Protein AF-A0A6G0X8M9-F1 (afdb_monomer)

pLDDT: mean 85.03, std 14.37, range [35.38, 97.5]

Radius of gyration: 26.01 Å; Cα contacts (8 Å, |Δi|>4): 182; chains: 1; bounding box: 68×36×66 Å

Solvent-accessible surface area (backbone atoms only — not comparable to full-atom values): 7456 Å² total; per-residue (Å²): 134,78,91,67,60,42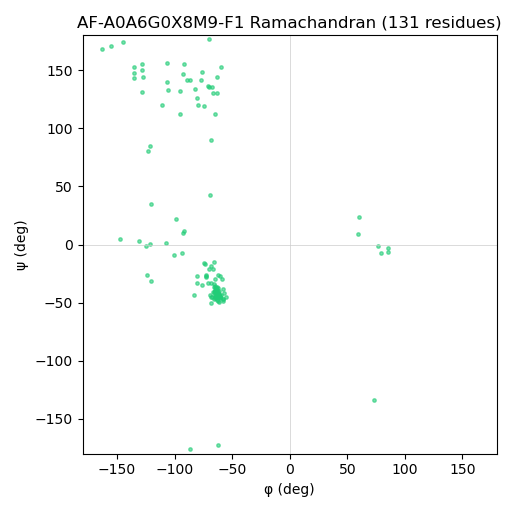,74,45,67,19,75,73,78,61,52,15,33,38,31,31,70,48,98,85,68,42,35,24,30,42,19,67,74,47,77,47,69,51,73,34,94,34,69,66,50,35,69,76,65,69,70,86,62,94,71,62,27,49,26,42,35,42,72,58,26,25,72,77,70,75,41,37,41,61,89,43,76,39,33,53,44,30,45,42,37,70,78,48,48,66,56,56,56,52,51,54,54,52,53,54,52,50,57,56,50,52,53,55,52,54,54,51,51,53,51,51,50,51,51,51,51,54,51,50,55,56,58,58,58,64,74,74,116

Mean predicted aligned error: 11.06 Å

Sequence (133 aa):
MSNGWKCIAQPSNGAVTAVQLNMDDEIQCLGFDANSCVFFHSMEDCHNNLSPSLDVKPLPCGAKHKNVYGITGYEDASHWCATGRKHLGNLSFVAKVQAKKYELGIGAVVVSMLAFVALLVVRKTRNSGYQRL

Structure (mmCIF, N/CA/C/O backbone):
data_AF-A0A6G0X8M9-F1
#
_entry.id   AF-A0A6G0X8M9-F1
#
loop_
_atom_site.group_PDB
_atom_site.id
_atom_site.type_symbol
_atom_site.label_atom_id
_atom_site.label_alt_id
_atom_site.label_comp_id
_atom_site.label_asym_id
_atom_site.label_entity_id
_atom_site.label_seq_id
_atom_site.pdbx_PDB_ins_code
_atom_site.Cartn_x
_atom_site.Cartn_y
_atom_site.Cartn_z
_atom_site.occupancy
_atom_site.B_iso_or_equiv
_atom_site.auth_seq_id
_atom_site.auth_comp_id
_atom_site.auth_asym_id
_atom_site.auth_atom_id
_atom_site.pdbx_PDB_model_num
ATOM 1 N N . MET A 1 1 ? -8.289 16.343 -4.481 1.00 35.38 1 MET A N 1
ATOM 2 C CA . MET A 1 1 ? -8.649 15.864 -3.127 1.00 35.38 1 MET A CA 1
ATOM 3 C C . MET A 1 1 ? -8.310 14.385 -3.079 1.00 35.38 1 MET A C 1
ATOM 5 O O . MET A 1 1 ? -8.886 13.629 -3.844 1.00 35.38 1 MET A O 1
ATOM 9 N N . SER A 1 2 ? -7.286 13.991 -2.321 1.00 44.69 2 SER A N 1
ATOM 10 C CA . SER A 1 2 ? -6.797 12.609 -2.286 1.00 44.69 2 SER A CA 1
ATOM 11 C C . SER A 1 2 ? -7.761 11.726 -1.486 1.00 44.69 2 SER A C 1
ATOM 13 O O . SER A 1 2 ? -7.984 11.949 -0.298 1.00 44.69 2 SER A O 1
ATOM 15 N N . ASN A 1 3 ? -8.328 10.715 -2.148 1.00 62.06 3 ASN A N 1
ATOM 16 C CA . ASN A 1 3 ? -9.294 9.739 -1.624 1.00 62.06 3 ASN A CA 1
ATOM 17 C C . ASN A 1 3 ? -8.680 8.754 -0.594 1.00 62.06 3 ASN A C 1
ATOM 19 O O . ASN A 1 3 ? -8.912 7.555 -0.672 1.00 62.06 3 ASN A O 1
ATOM 23 N N . GLY A 1 4 ? -7.839 9.221 0.335 1.00 82.06 4 GLY A N 1
ATOM 24 C CA . GLY A 1 4 ? -7.180 8.386 1.354 1.00 82.06 4 GLY A CA 1
ATOM 25 C C . GLY A 1 4 ? -5.870 7.708 0.924 1.00 82.06 4 GLY A C 1
ATOM 26 O O . GLY A 1 4 ? -5.172 7.153 1.772 1.00 82.06 4 GLY A O 1
ATOM 27 N N . TRP A 1 5 ? -5.492 7.805 -0.352 1.00 92.25 5 TRP A N 1
ATOM 28 C CA . TRP A 1 5 ? -4.218 7.308 -0.878 1.00 92.25 5 TRP A CA 1
ATOM 29 C C . TRP A 1 5 ? -3.022 8.145 -0.406 1.00 92.25 5 TRP A C 1
ATOM 31 O O . TRP A 1 5 ? -3.056 9.378 -0.440 1.00 92.25 5 TRP A O 1
ATOM 41 N N . LYS A 1 6 ? -1.936 7.471 -0.018 1.00 93.88 6 LYS A N 1
ATOM 42 C CA . LYS A 1 6 ? -0.649 8.075 0.343 1.00 93.88 6 LYS A CA 1
ATOM 43 C C . LYS A 1 6 ? 0.492 7.424 -0.424 1.00 93.88 6 LYS A C 1
ATOM 45 O O . LYS A 1 6 ? 0.611 6.205 -0.433 1.00 93.88 6 LYS A O 1
ATOM 50 N N . CYS A 1 7 ? 1.349 8.242 -1.020 1.00 95.94 7 CYS A N 1
ATOM 51 C CA . CYS A 1 7 ? 2.588 7.783 -1.638 1.00 95.94 7 CYS A CA 1
ATOM 52 C C . CYS A 1 7 ? 3.579 7.323 -0.563 1.00 95.94 7 CYS A C 1
ATOM 54 O O . CYS A 1 7 ? 3.753 8.004 0.450 1.00 95.94 7 CYS A O 1
ATOM 56 N N . ILE A 1 8 ? 4.224 6.180 -0.787 1.00 96.00 8 ILE A N 1
ATOM 57 C CA . ILE A 1 8 ? 5.325 5.669 0.033 1.00 96.00 8 ILE A CA 1
ATOM 58 C C . ILE A 1 8 ? 6.445 5.164 -0.874 1.00 96.00 8 ILE A C 1
ATOM 60 O O . ILE A 1 8 ? 6.174 4.619 -1.942 1.00 96.00 8 ILE A O 1
ATOM 64 N N . ALA A 1 9 ? 7.690 5.292 -0.422 1.00 96.19 9 ALA A N 1
ATOM 65 C CA . ALA A 1 9 ? 8.834 4.627 -1.034 1.00 96.19 9 ALA A CA 1
ATOM 66 C C . ALA A 1 9 ? 9.119 3.318 -0.288 1.00 96.19 9 ALA A C 1
ATOM 68 O O . ALA A 1 9 ? 9.173 3.309 0.945 1.00 96.19 9 ALA A O 1
ATOM 69 N N . GLN A 1 10 ? 9.299 2.212 -1.010 1.00 92.88 10 GLN A N 1
ATOM 70 C CA . GLN A 1 10 ? 9.662 0.943 -0.388 1.00 92.88 10 GLN A CA 1
ATOM 71 C C . GLN A 1 10 ? 11.173 0.887 -0.101 1.00 92.88 10 GLN A C 1
ATOM 73 O O . GLN A 1 10 ? 11.971 1.093 -1.017 1.00 92.88 10 GLN A O 1
ATOM 78 N N . PRO A 1 11 ? 11.597 0.601 1.145 1.00 93.44 11 PRO A N 1
ATOM 79 C CA . PRO A 1 11 ? 13.016 0.567 1.498 1.00 93.44 11 PRO A CA 1
ATOM 80 C C . PRO A 1 11 ? 13.845 -0.467 0.729 1.00 93.44 11 PRO A C 1
ATOM 82 O O . PRO A 1 11 ? 15.044 -0.270 0.570 1.00 93.44 11 PRO A O 1
ATOM 85 N N . SER A 1 12 ? 13.229 -1.556 0.262 1.00 91.06 12 SER A N 1
ATOM 86 C CA . SER A 1 12 ? 13.933 -2.660 -0.401 1.00 91.06 12 SER A CA 1
ATOM 87 C C . SER A 1 12 ? 14.602 -2.270 -1.723 1.00 91.06 12 SER A C 1
ATOM 89 O O . SER A 1 12 ? 15.685 -2.763 -2.027 1.00 91.06 12 SER A O 1
ATOM 91 N N . ASN A 1 13 ? 13.971 -1.407 -2.523 1.00 91.50 13 ASN A N 1
ATOM 92 C CA . ASN A 1 13 ? 14.467 -1.044 -3.858 1.00 91.50 13 ASN A CA 1
ATOM 93 C C . ASN A 1 13 ? 14.157 0.405 -4.281 1.00 91.50 13 ASN A C 1
ATOM 95 O O . ASN A 1 13 ? 14.421 0.779 -5.421 1.00 91.50 13 ASN A O 1
ATOM 99 N N . GLY A 1 14 ? 13.573 1.216 -3.396 1.00 92.44 14 GLY A N 1
ATOM 100 C CA . GLY A 1 14 ? 13.257 2.620 -3.657 1.00 92.44 14 GLY A CA 1
ATOM 101 C C . GLY A 1 14 ? 12.026 2.873 -4.530 1.00 92.44 14 GLY A C 1
ATOM 102 O O . GLY A 1 14 ? 11.682 4.037 -4.727 1.00 92.44 14 GLY A O 1
ATOM 103 N N . ALA A 1 15 ? 11.332 1.843 -5.030 1.00 94.62 15 ALA A N 1
ATOM 104 C CA . ALA A 1 15 ? 10.132 2.063 -5.834 1.00 94.62 15 ALA A CA 1
ATOM 105 C C . ALA A 1 15 ? 9.037 2.756 -5.013 1.00 94.62 15 ALA A C 1
ATOM 107 O O . ALA A 1 15 ? 8.861 2.492 -3.819 1.00 94.62 15 ALA A O 1
ATOM 108 N N . VAL A 1 16 ? 8.279 3.628 -5.670 1.00 97.50 16 VAL A N 1
ATOM 109 C CA . VAL A 1 16 ? 7.224 4.408 -5.028 1.00 97.50 16 VAL A CA 1
ATOM 110 C C . VAL A 1 16 ? 5.869 3.853 -5.432 1.00 97.50 16 VAL A C 1
ATOM 112 O O . VAL A 1 16 ? 5.630 3.622 -6.606 1.00 97.50 16 VAL A O 1
ATOM 115 N N . THR A 1 17 ? 4.965 3.652 -4.480 1.00 96.44 17 THR A N 1
ATOM 116 C CA . THR A 1 17 ? 3.574 3.257 -4.754 1.00 96.44 17 THR A CA 1
ATOM 117 C C . THR A 1 17 ? 2.626 4.077 -3.892 1.00 96.44 17 THR A C 1
ATOM 119 O O . THR A 1 17 ? 2.974 4.505 -2.790 1.00 96.44 17 THR A O 1
ATOM 122 N N . ALA A 1 18 ? 1.401 4.274 -4.372 1.00 96.12 18 ALA A N 1
ATOM 123 C CA . ALA A 1 18 ? 0.322 4.786 -3.542 1.00 96.12 18 ALA A CA 1
ATOM 124 C C . ALA A 1 18 ? -0.305 3.637 -2.742 1.00 96.12 18 ALA A C 1
ATOM 126 O O . ALA A 1 18 ? -0.579 2.568 -3.290 1.00 96.12 18 ALA A O 1
ATOM 127 N N . VAL A 1 19 ? -0.528 3.856 -1.449 1.00 95.81 19 VAL A N 1
ATOM 128 C CA . VAL A 1 19 ? -1.165 2.903 -0.533 1.00 95.81 19 VAL A CA 1
ATOM 129 C C . VAL A 1 19 ? -2.309 3.543 0.240 1.00 95.81 19 VAL A C 1
ATOM 131 O O . VAL A 1 19 ? -2.316 4.751 0.474 1.00 95.81 19 VAL A O 1
ATOM 134 N N . GLN A 1 20 ? -3.256 2.729 0.684 1.00 94.06 20 GLN A N 1
ATOM 135 C CA . GLN A 1 20 ? -4.294 3.127 1.634 1.00 94.06 20 GLN A CA 1
ATOM 136 C C . GLN A 1 20 ? -4.646 1.967 2.573 1.00 94.06 20 GLN A C 1
ATOM 138 O O . GLN A 1 20 ? -4.169 0.847 2.388 1.00 94.06 20 GLN A O 1
ATOM 143 N N . LEU A 1 21 ? -5.502 2.235 3.559 1.00 92.19 21 LEU A N 1
ATOM 144 C CA . LEU A 1 21 ? -6.197 1.188 4.310 1.00 92.19 21 LEU A CA 1
ATOM 145 C C . LEU A 1 21 ? -7.481 0.795 3.569 1.00 92.19 21 LEU A C 1
ATOM 147 O O . LEU A 1 21 ? -8.162 1.649 2.990 1.00 92.19 21 LEU A O 1
ATOM 151 N N . ASN A 1 22 ? -7.800 -0.495 3.569 1.00 90.06 22 ASN A N 1
ATOM 152 C CA . ASN A 1 22 ? -9.115 -0.990 3.174 1.00 90.06 22 ASN A CA 1
ATOM 153 C C . ASN A 1 22 ? -10.085 -0.989 4.377 1.00 90.06 22 ASN A C 1
ATOM 155 O O . ASN A 1 22 ? -9.739 -0.530 5.465 1.00 90.06 22 ASN A O 1
ATOM 159 N N . MET A 1 23 ? -11.308 -1.495 4.187 1.00 87.75 23 MET A N 1
ATOM 160 C CA . MET A 1 23 ? -12.327 -1.551 5.251 1.00 87.75 23 MET A CA 1
ATOM 161 C C . MET A 1 23 ? -11.975 -2.511 6.399 1.00 87.75 23 MET A C 1
ATOM 163 O O . MET A 1 23 ? -12.495 -2.353 7.499 1.00 87.75 23 MET A O 1
ATOM 167 N N . ASP A 1 24 ? -11.079 -3.465 6.152 1.00 87.06 24 ASP A N 1
ATOM 168 C CA . ASP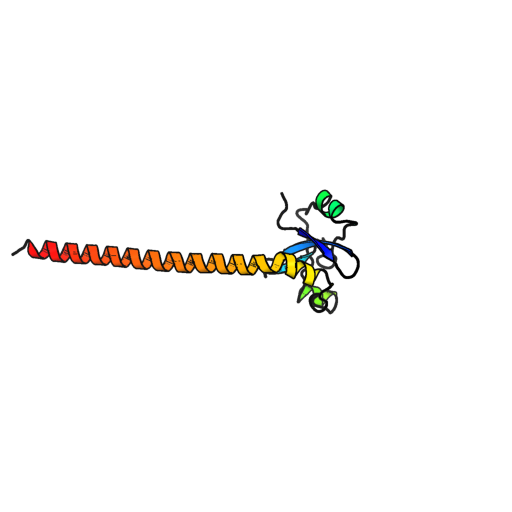 A 1 24 ? -10.573 -4.425 7.137 1.00 87.06 24 ASP A CA 1
ATOM 169 C C . ASP A 1 24 ? -9.281 -3.932 7.816 1.00 87.06 24 ASP A C 1
ATOM 171 O O . ASP A 1 24 ? -8.617 -4.692 8.518 1.00 87.06 24 ASP A O 1
ATOM 175 N N . ASP A 1 25 ? -8.906 -2.665 7.598 1.00 87.62 25 ASP A N 1
ATOM 176 C CA . ASP A 1 25 ? -7.654 -2.047 8.050 1.00 87.62 25 ASP A CA 1
ATOM 177 C C . ASP A 1 25 ? -6.378 -2.709 7.522 1.00 87.62 25 ASP A C 1
ATOM 179 O O . ASP A 1 25 ? -5.292 -2.558 8.091 1.00 87.62 25 ASP A O 1
ATOM 183 N N . GLU A 1 26 ? -6.491 -3.403 6.397 1.00 91.75 26 GLU A N 1
ATOM 184 C CA . GLU A 1 26 ? -5.347 -3.964 5.709 1.00 91.75 26 GLU A CA 1
ATOM 185 C C . GLU A 1 26 ? -4.781 -2.962 4.703 1.00 91.75 26 GLU A C 1
ATOM 187 O O . GLU A 1 26 ? -5.507 -2.219 4.034 1.00 91.75 26 GLU A O 1
ATOM 192 N N . ILE A 1 27 ? -3.452 -2.931 4.606 1.00 95.69 27 ILE A N 1
ATOM 193 C CA . ILE A 1 27 ? -2.765 -2.093 3.623 1.00 95.69 27 ILE A CA 1
ATOM 194 C C . ILE A 1 27 ? -3.064 -2.633 2.234 1.00 95.69 27 ILE A C 1
ATOM 196 O O . ILE A 1 27 ? -2.983 -3.834 2.003 1.00 95.69 27 ILE A O 1
ATOM 200 N N . GLN A 1 28 ? -3.366 -1.740 1.302 1.00 96.12 28 GLN A N 1
ATOM 201 C CA . GLN A 1 28 ? -3.508 -2.076 -0.107 1.00 96.12 28 GLN A CA 1
ATOM 202 C C . GLN A 1 28 ? -2.788 -1.054 -0.976 1.00 96.12 28 GLN A C 1
ATOM 204 O O . GLN A 1 28 ? -2.777 0.135 -0.648 1.00 96.12 28 GLN A O 1
ATOM 209 N N . CYS A 1 29 ? -2.183 -1.516 -2.067 1.00 96.44 29 CYS A N 1
ATOM 210 C CA . CYS A 1 29 ? -1.568 -0.643 -3.062 1.00 96.44 29 CYS A CA 1
ATOM 211 C C . CYS A 1 29 ? -2.562 -0.290 -4.172 1.00 96.44 29 CYS A C 1
ATOM 213 O O . CYS A 1 29 ? -3.524 -1.019 -4.428 1.00 96.44 29 CYS A O 1
ATOM 215 N N . LEU A 1 30 ? -2.323 0.842 -4.831 1.00 95.38 30 LEU A N 1
ATOM 216 C CA . LEU A 1 30 ? -3.079 1.254 -6.006 1.00 95.38 30 LEU A CA 1
ATOM 217 C C . LEU A 1 30 ? -2.857 0.232 -7.122 1.00 95.38 30 LEU A C 1
ATOM 219 O O . LEU A 1 30 ? -1.716 -0.096 -7.425 1.00 95.38 30 LEU A O 1
ATOM 223 N N . GLY A 1 31 ? -3.933 -0.248 -7.737 1.00 94.56 31 GLY A N 1
ATOM 224 C CA . GLY A 1 31 ? -3.895 -1.261 -8.790 1.00 94.56 31 GLY A CA 1
ATOM 225 C C . GLY A 1 31 ? -5.208 -1.298 -9.564 1.00 94.56 31 GLY A C 1
ATOM 226 O O . GLY A 1 31 ? -6.197 -0.697 -9.140 1.00 94.56 31 GLY A O 1
ATOM 227 N N . PHE A 1 32 ? -5.227 -1.996 -10.697 1.00 93.69 32 PHE A N 1
ATOM 228 C CA . PHE A 1 32 ? -6.402 -2.081 -11.582 1.00 93.69 32 PHE A CA 1
ATOM 229 C C . PHE A 1 32 ? -6.853 -3.523 -11.868 1.00 93.69 32 PHE A C 1
ATOM 231 O O . PHE A 1 32 ? -7.864 -3.740 -12.535 1.00 93.69 32 PHE A O 1
ATOM 238 N N . ASP A 1 33 ? -6.150 -4.517 -11.323 1.00 93.94 33 ASP A N 1
ATOM 239 C CA . ASP A 1 33 ? -6.373 -5.946 -11.569 1.00 93.94 33 ASP A CA 1
ATOM 240 C C . ASP A 1 33 ? -6.459 -6.793 -10.281 1.00 93.94 33 ASP A C 1
ATOM 242 O O . ASP A 1 33 ? -6.599 -8.010 -10.368 1.00 93.94 33 ASP A O 1
ATOM 246 N N . ALA A 1 34 ? -6.394 -6.165 -9.099 1.00 94.56 34 ALA A N 1
ATOM 247 C CA . ALA A 1 34 ? -6.304 -6.810 -7.783 1.00 94.56 34 ALA A CA 1
ATOM 248 C C . ALA A 1 34 ? -5.086 -7.731 -7.570 1.00 94.56 34 ALA A C 1
ATOM 250 O O . ALA A 1 34 ? -5.021 -8.412 -6.546 1.00 94.56 34 ALA A O 1
ATOM 251 N N . ASN A 1 35 ? -4.123 -7.730 -8.495 1.00 96.25 35 ASN A N 1
ATOM 252 C CA . ASN A 1 35 ? -2.938 -8.582 -8.465 1.00 96.25 35 ASN A CA 1
ATOM 253 C C . ASN A 1 35 ? -1.640 -7.778 -8.524 1.00 96.25 35 ASN A C 1
ATOM 255 O O . ASN A 1 35 ? -0.647 -8.258 -8.007 1.00 96.25 35 ASN A O 1
ATOM 259 N N . SER A 1 36 ? -1.645 -6.576 -9.098 1.00 94.56 36 SER A N 1
ATOM 260 C CA . SER A 1 36 ? -0.456 -5.772 -9.374 1.00 94.56 36 SER A CA 1
ATOM 261 C C . SER A 1 36 ? -0.590 -4.361 -8.798 1.00 94.56 36 SER A C 1
ATOM 263 O O . SER A 1 36 ? -1.664 -3.756 -8.829 1.00 94.56 36 SER A O 1
ATOM 265 N N . CYS A 1 37 ? 0.528 -3.812 -8.317 1.00 95.25 37 CYS A N 1
ATOM 266 C CA . CYS A 1 37 ? 0.611 -2.422 -7.870 1.00 95.25 37 CYS A CA 1
ATOM 267 C C . CYS A 1 37 ? 1.075 -1.493 -8.998 1.00 95.25 37 CYS A C 1
ATOM 269 O O . CYS A 1 37 ? 1.931 -1.851 -9.808 1.00 95.25 37 CYS A O 1
ATOM 271 N N . VAL A 1 38 ? 0.568 -0.264 -8.995 1.00 95.12 38 VAL A N 1
ATOM 272 C CA . VAL A 1 38 ? 1.103 0.849 -9.780 1.00 95.12 38 VAL A CA 1
ATOM 273 C C . VAL A 1 38 ? 2.322 1.412 -9.058 1.00 95.12 38 VAL A C 1
ATOM 275 O O . VAL A 1 38 ? 2.211 1.896 -7.930 1.00 95.12 38 VAL A O 1
ATOM 278 N N . PHE A 1 39 ? 3.471 1.381 -9.729 1.00 95.62 39 PHE A N 1
ATOM 279 C CA . PHE A 1 39 ? 4.698 2.000 -9.242 1.00 95.62 39 PHE A CA 1
ATOM 280 C C . PHE A 1 39 ? 5.015 3.277 -10.022 1.00 95.62 39 PHE A C 1
ATOM 282 O O . PHE A 1 39 ? 4.857 3.331 -11.239 1.00 95.62 39 PHE A O 1
ATOM 289 N N . PHE A 1 40 ? 5.482 4.283 -9.297 1.00 95.75 40 PHE A N 1
ATOM 290 C CA . PHE A 1 40 ? 5.897 5.591 -9.787 1.00 95.75 40 PHE A CA 1
ATOM 291 C C . PHE A 1 40 ? 7.421 5.701 -9.749 1.00 95.75 40 PHE A C 1
ATOM 293 O O . PHE A 1 40 ? 8.091 5.029 -8.955 1.00 95.75 40 PHE A O 1
ATOM 300 N N . HIS A 1 41 ? 7.974 6.585 -10.578 1.00 93.62 41 HIS A N 1
ATOM 301 C CA . HIS A 1 41 ? 9.418 6.806 -10.656 1.00 93.62 41 HIS A CA 1
ATOM 302 C C . HIS A 1 41 ? 9.971 7.564 -9.445 1.00 93.62 41 HIS A C 1
ATOM 304 O O . HIS A 1 41 ? 11.140 7.407 -9.096 1.00 93.62 41 HIS A O 1
ATOM 310 N N . SER A 1 42 ? 9.148 8.396 -8.804 1.00 96.25 42 SER A N 1
ATOM 311 C CA . SER A 1 42 ? 9.534 9.187 -7.636 1.00 96.25 42 SER A CA 1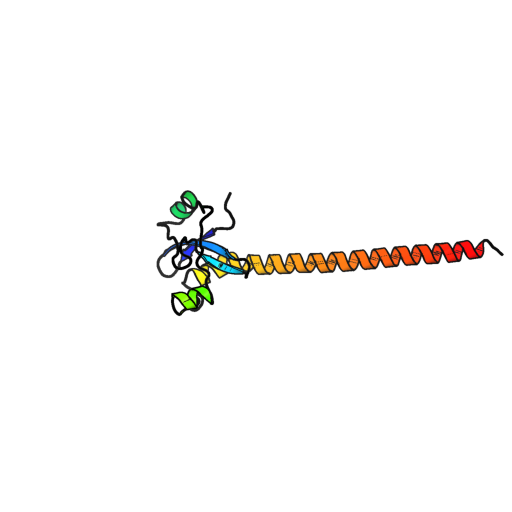
ATOM 312 C C . SER A 1 42 ? 8.325 9.542 -6.766 1.00 96.25 42 SER A C 1
ATOM 314 O O . SER A 1 42 ? 7.170 9.330 -7.138 1.00 96.25 42 SER A O 1
ATOM 316 N N . MET A 1 43 ? 8.588 10.105 -5.583 1.00 95.94 43 MET A N 1
ATOM 317 C CA . MET A 1 43 ? 7.534 10.638 -4.712 1.00 95.94 43 MET A CA 1
ATOM 318 C C . MET A 1 43 ? 6.788 11.798 -5.374 1.00 95.94 43 MET A C 1
ATOM 320 O O . MET A 1 43 ? 5.569 11.880 -5.263 1.00 95.94 43 MET A O 1
ATOM 324 N N . GLU A 1 44 ? 7.507 12.667 -6.084 1.00 96.31 44 GLU A N 1
ATOM 325 C CA . GLU A 1 44 ? 6.918 13.779 -6.833 1.00 96.31 44 GLU A CA 1
ATOM 326 C C . GLU A 1 44 ? 6.029 13.276 -7.976 1.00 96.31 44 GLU A C 1
ATOM 328 O O . GLU A 1 44 ? 4.896 13.731 -8.111 1.00 96.31 44 GLU A O 1
ATOM 333 N N . ASP A 1 45 ? 6.498 12.281 -8.732 1.00 95.69 45 ASP A N 1
ATOM 334 C CA . ASP A 1 45 ? 5.720 11.620 -9.784 1.00 95.69 45 ASP A CA 1
ATOM 335 C C . ASP A 1 45 ? 4.432 11.011 -9.217 1.00 95.69 45 ASP A C 1
ATOM 337 O O . ASP A 1 45 ? 3.341 11.275 -9.719 1.00 95.69 45 ASP A O 1
ATOM 341 N N . CYS A 1 46 ? 4.531 10.300 -8.090 1.00 95.75 46 CYS A N 1
ATOM 342 C CA . CYS A 1 46 ? 3.356 9.795 -7.391 1.00 95.75 46 CYS A CA 1
ATOM 343 C C . CYS A 1 46 ? 2.396 10.924 -7.005 1.00 95.75 46 CYS A C 1
ATOM 345 O O . CYS A 1 46 ? 1.211 10.836 -7.294 1.00 95.7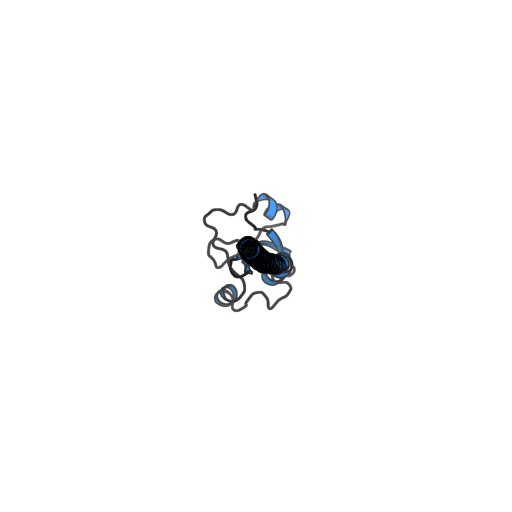5 46 CYS A O 1
ATOM 347 N N . HIS A 1 47 ? 2.864 12.016 -6.401 1.00 93.38 47 HIS A N 1
ATOM 348 C CA . HIS A 1 47 ? 1.973 13.108 -5.999 1.00 93.38 47 HIS A CA 1
ATOM 349 C C . HIS A 1 47 ? 1.305 13.827 -7.178 1.00 93.38 47 HIS A C 1
ATOM 351 O O . HIS A 1 47 ? 0.141 14.211 -7.058 1.00 93.38 47 HIS A O 1
ATOM 357 N N . ASN A 1 48 ? 2.008 13.973 -8.300 1.00 93.56 48 ASN A N 1
ATOM 358 C CA . ASN A 1 48 ? 1.504 14.671 -9.480 1.00 93.56 48 ASN A CA 1
ATOM 359 C C . ASN A 1 48 ? 0.569 13.799 -10.330 1.00 93.56 48 ASN A C 1
ATOM 361 O O . ASN A 1 48 ? -0.382 14.316 -10.913 1.00 93.56 48 ASN A O 1
ATOM 365 N N . ASN A 1 49 ? 0.811 12.485 -10.377 1.00 90.62 49 ASN A N 1
ATOM 366 C CA . ASN A 1 49 ? 0.080 11.546 -11.233 1.00 90.62 49 ASN A CA 1
ATOM 367 C C . ASN A 1 49 ? -0.883 10.624 -10.472 1.00 90.62 49 ASN A C 1
ATOM 369 O O . ASN A 1 49 ? -1.568 9.802 -11.086 1.00 90.62 49 ASN A O 1
ATOM 373 N N . LEU A 1 50 ? -0.991 10.758 -9.147 1.00 90.06 50 LEU A N 1
ATOM 374 C CA . LEU A 1 50 ? -1.985 10.043 -8.349 1.00 90.06 50 LEU A CA 1
ATOM 375 C C . LEU A 1 50 ? -3.394 10.551 -8.669 1.00 90.06 50 LEU A C 1
ATOM 377 O O . LEU A 1 50 ? -3.935 11.447 -8.021 1.00 90.06 50 LEU A O 1
ATOM 381 N N . SER A 1 51 ? -4.006 9.908 -9.657 1.00 82.31 51 SER A N 1
ATOM 382 C CA . SER A 1 51 ? -5.394 10.104 -10.059 1.00 82.31 51 SER A CA 1
ATOM 383 C C . SER A 1 51 ? -6.132 8.765 -9.991 1.00 82.31 51 SER A C 1
ATOM 385 O O . SER A 1 51 ? -6.258 8.068 -11.000 1.00 82.31 51 SER A O 1
ATOM 387 N N . PRO A 1 52 ? -6.564 8.331 -8.793 1.00 71.00 52 PRO A N 1
ATOM 388 C CA . PRO A 1 52 ? -7.340 7.105 -8.671 1.00 71.00 52 PRO A CA 1
ATOM 389 C C . PRO A 1 52 ? -8.688 7.301 -9.382 1.00 71.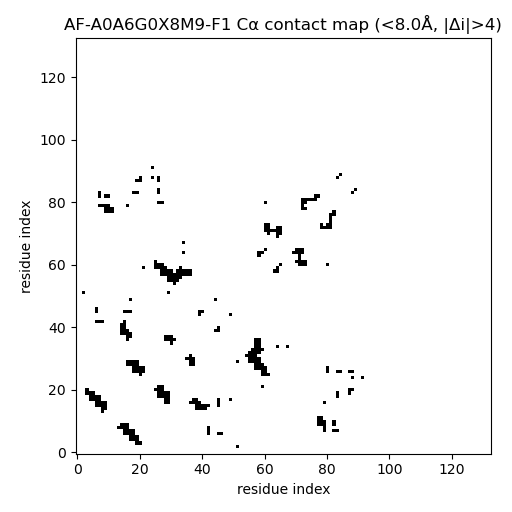00 52 PRO A C 1
ATOM 391 O O . PRO A 1 52 ? -9.508 8.115 -8.953 1.00 71.00 52 PRO A O 1
ATOM 394 N N . SER A 1 53 ? -8.890 6.579 -10.488 1.00 70.38 53 SER A N 1
ATOM 395 C CA . SER A 1 53 ? -10.153 6.537 -11.233 1.00 70.38 53 SER A CA 1
ATOM 396 C C . SER A 1 53 ? -11.243 5.786 -10.448 1.00 70.38 53 SER A C 1
ATOM 398 O O . SER A 1 53 ? -10.996 5.252 -9.366 1.00 70.38 53 SER A O 1
ATOM 400 N N . LEU A 1 54 ? -12.467 5.723 -10.982 1.00 68.19 54 LEU A N 1
ATOM 401 C CA . LEU A 1 54 ? -13.542 4.910 -10.390 1.00 68.19 54 LEU A CA 1
ATOM 402 C C . LEU A 1 54 ? -13.284 3.392 -10.505 1.00 68.19 54 LEU A C 1
ATOM 404 O O . LEU A 1 54 ? -13.852 2.629 -9.730 1.00 68.19 54 LEU A O 1
ATOM 408 N N . ASP A 1 55 ? -12.393 2.959 -11.403 1.00 85.44 55 ASP A N 1
ATOM 409 C CA . ASP A 1 55 ? -12.169 1.541 -11.739 1.00 85.44 55 ASP A CA 1
ATOM 410 C C . ASP A 1 55 ? -10.954 0.916 -11.032 1.00 85.44 55 ASP A C 1
ATOM 412 O O . ASP A 1 55 ? -10.387 -0.082 -11.485 1.00 85.44 55 ASP A O 1
ATOM 416 N N . VAL A 1 56 ? -10.516 1.499 -9.916 1.00 91.06 56 VAL A N 1
ATOM 417 C CA . VAL A 1 56 ? -9.384 0.974 -9.145 1.00 91.06 56 VAL A CA 1
ATOM 418 C C . VAL A 1 56 ? -9.761 -0.377 -8.526 1.00 91.06 56 VAL A C 1
ATOM 420 O O . VAL A 1 56 ? -10.777 -0.511 -7.844 1.00 91.06 56 VAL A O 1
ATOM 423 N N . LYS A 1 57 ? -8.893 -1.376 -8.710 1.00 94.69 57 LYS A N 1
ATOM 424 C CA . LYS A 1 57 ? -8.951 -2.691 -8.056 1.00 94.69 57 LYS A CA 1
ATOM 425 C C . LYS A 1 57 ? -7.644 -2.901 -7.289 1.00 94.69 57 LYS A C 1
ATOM 427 O O . LYS A 1 57 ? -6.701 -3.473 -7.843 1.00 94.69 57 LYS A O 1
ATOM 432 N N . PRO A 1 58 ? -7.560 -2.392 -6.047 1.00 95.50 58 PRO A N 1
ATOM 433 C CA . PRO A 1 58 ? -6.351 -2.471 -5.239 1.00 95.50 58 PRO A CA 1
ATOM 434 C C . PRO A 1 58 ? -5.931 -3.915 -4.986 1.00 95.50 58 PRO A C 1
ATOM 436 O O . PRO A 1 58 ? -6.786 -4.799 -4.899 1.00 95.50 58 PRO A O 1
ATOM 439 N N . LEU A 1 59 ? -4.636 -4.132 -4.772 1.00 96.88 59 LEU A N 1
ATOM 440 C CA . LEU A 1 59 ? -4.122 -5.376 -4.204 1.00 96.88 59 LEU A CA 1
ATOM 441 C C . LEU A 1 59 ? -3.947 -5.195 -2.686 1.00 96.88 59 LEU A C 1
ATOM 443 O O . LEU A 1 59 ? -3.070 -4.431 -2.266 1.00 96.88 59 LEU A O 1
ATOM 447 N N . PRO A 1 60 ? -4.737 -5.892 -1.849 1.00 96.94 60 PRO A N 1
ATOM 448 C CA . PRO A 1 60 ? -4.532 -5.906 -0.409 1.00 96.94 60 PRO A CA 1
ATOM 449 C C . PRO A 1 60 ? -3.368 -6.820 -0.025 1.00 96.94 60 PRO A C 1
ATOM 451 O O . PRO A 1 60 ? -3.225 -7.916 -0.569 1.00 96.94 60 PRO A O 1
ATOM 454 N N . CYS A 1 61 ? -2.593 -6.393 0.969 1.00 97.44 61 CYS A N 1
ATOM 455 C CA . CYS A 1 61 ? -1.629 -7.205 1.705 1.00 97.44 61 CYS A CA 1
ATOM 456 C C . CYS A 1 61 ? -2.323 -8.366 2.454 1.00 97.44 61 CYS A C 1
ATOM 458 O O . CYS A 1 61 ? -3.514 -8.645 2.275 1.00 97.44 61 CYS A O 1
ATOM 460 N N . GLY A 1 62 ? -1.581 -9.095 3.287 1.00 96.12 62 GLY A N 1
ATOM 461 C CA . GLY A 1 62 ? -2.179 -10.119 4.139 1.00 96.12 62 GLY A CA 1
ATOM 462 C C . GLY A 1 62 ? -2.588 -11.359 3.360 1.00 96.12 62 GLY A C 1
ATOM 463 O O . GLY A 1 62 ? -1.834 -11.886 2.542 1.00 96.12 62 GLY A O 1
ATOM 464 N N . ALA A 1 63 ? -3.802 -11.846 3.617 1.00 96.25 63 ALA A N 1
ATOM 465 C CA . ALA A 1 63 ? -4.305 -13.080 3.018 1.00 96.25 63 ALA A CA 1
ATOM 466 C C . ALA A 1 63 ? -4.420 -13.005 1.485 1.00 96.25 63 ALA A C 1
ATOM 468 O O . ALA A 1 63 ? -4.121 -13.986 0.805 1.00 96.25 63 ALA A O 1
ATOM 469 N N . LYS A 1 64 ? -4.822 -11.851 0.930 1.00 94.94 64 LYS A N 1
ATOM 470 C CA . LYS A 1 64 ? -4.960 -11.672 -0.525 1.00 94.94 64 LYS A CA 1
ATOM 471 C C . LYS A 1 64 ? -3.599 -11.689 -1.213 1.00 94.94 64 LYS A C 1
ATOM 473 O O . LYS A 1 64 ? -3.397 -12.501 -2.109 1.00 94.94 64 LYS A O 1
ATOM 478 N N . HIS A 1 65 ? -2.645 -10.904 -0.723 1.00 97.00 65 HIS A N 1
ATOM 479 C CA . HIS A 1 65 ? -1.267 -10.936 -1.211 1.00 97.00 65 HIS A CA 1
ATOM 480 C C . HIS A 1 65 ? -0.626 -12.321 -1.074 1.00 97.00 65 HIS A C 1
ATOM 482 O O . HIS A 1 65 ? 0.043 -12.777 -1.996 1.00 97.00 65 HIS A O 1
ATOM 488 N N . LYS A 1 66 ? -0.902 -13.049 0.018 1.00 97.31 66 LYS A N 1
ATOM 489 C CA . LYS A 1 66 ? -0.417 -14.426 0.199 1.00 97.31 66 LYS A CA 1
ATOM 490 C C . LYS A 1 66 ? -0.981 -15.383 -0.842 1.00 97.31 66 LYS A C 1
ATOM 492 O O . LYS A 1 66 ? -0.266 -16.268 -1.29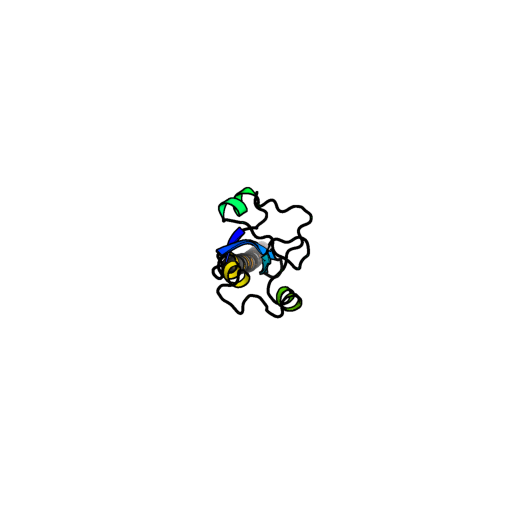5 1.00 97.31 66 LYS A O 1
ATOM 497 N N . ASN A 1 67 ? -2.236 -15.202 -1.237 1.00 96.69 67 ASN A N 1
ATOM 498 C CA . ASN A 1 67 ? -2.844 -16.012 -2.284 1.00 96.69 67 ASN A CA 1
ATOM 499 C C . ASN A 1 67 ? -2.228 -15.747 -3.669 1.00 96.69 67 ASN A C 1
ATOM 501 O O . ASN A 1 67 ? -2.133 -16.670 -4.468 1.00 96.69 67 ASN A O 1
ATOM 505 N N . VAL A 1 68 ? -1.806 -14.509 -3.947 1.00 95.56 68 VAL A N 1
ATOM 506 C CA . VAL A 1 68 ? -1.210 -14.124 -5.241 1.00 95.56 68 VAL A CA 1
ATOM 507 C C . VAL A 1 68 ? 0.288 -14.451 -5.301 1.00 95.56 68 VAL A C 1
ATOM 509 O O . VAL A 1 68 ? 0.760 -14.986 -6.299 1.00 95.56 68 VAL A O 1
ATOM 512 N N . TYR A 1 69 ? 1.033 -14.165 -4.229 1.00 96.06 69 TYR A N 1
ATOM 513 C CA . TYR A 1 69 ? 2.503 -14.165 -4.214 1.00 96.06 69 TYR A CA 1
ATOM 514 C C . TYR A 1 69 ? 3.139 -15.126 -3.197 1.00 96.06 69 TYR A C 1
ATOM 516 O O . TYR A 1 69 ? 4.359 -15.166 -3.067 1.00 96.06 69 TYR A O 1
ATOM 524 N N . GLY A 1 70 ? 2.346 -15.880 -2.432 1.00 97.31 70 GLY A N 1
ATOM 525 C CA . GLY A 1 70 ? 2.842 -16.828 -1.423 1.00 97.31 70 GLY A CA 1
ATOM 526 C C . GLY A 1 70 ? 3.281 -16.202 -0.092 1.00 97.31 70 GLY A C 1
ATOM 527 O O . GLY A 1 70 ? 3.525 -16.930 0.869 1.00 97.31 70 GLY A O 1
ATOM 528 N N . ILE A 1 71 ? 3.318 -14.869 0.005 1.00 96.38 71 ILE A N 1
ATOM 529 C CA . ILE A 1 71 ? 3.692 -14.104 1.207 1.00 96.38 71 ILE A CA 1
ATOM 530 C C . ILE A 1 71 ? 2.628 -13.061 1.546 1.00 96.38 71 ILE A C 1
ATOM 532 O O . ILE A 1 71 ? 1.981 -12.527 0.649 1.00 96.38 71 ILE A O 1
ATOM 536 N N . THR A 1 72 ? 2.452 -12.717 2.821 1.00 96.50 72 THR A N 1
ATOM 537 C CA . THR A 1 72 ? 1.516 -11.648 3.218 1.00 96.50 72 THR A CA 1
ATOM 538 C C . THR A 1 72 ? 2.029 -10.247 2.882 1.00 96.50 72 THR A C 1
ATOM 540 O O . THR A 1 72 ? 1.255 -9.289 2.874 1.00 96.50 72 THR A O 1
ATOM 543 N N . GLY A 1 73 ? 3.331 -10.128 2.621 1.00 94.94 73 GLY A N 1
ATOM 544 C CA . GLY A 1 73 ? 4.032 -8.867 2.417 1.00 94.94 73 GLY A CA 1
ATOM 545 C C . GLY A 1 73 ? 4.486 -8.221 3.729 1.00 94.94 73 GLY A C 1
ATOM 546 O O . GLY A 1 73 ? 5.135 -7.178 3.693 1.00 94.94 73 GLY A O 1
ATOM 547 N N . TYR A 1 74 ? 4.166 -8.812 4.884 1.00 96.25 74 TYR A N 1
ATOM 548 C CA . TYR A 1 74 ? 4.574 -8.314 6.203 1.00 96.25 74 TYR A CA 1
ATOM 549 C C . TYR A 1 74 ? 5.767 -9.051 6.798 1.00 96.25 74 TYR A C 1
ATOM 551 O O . TYR A 1 74 ? 6.289 -8.628 7.826 1.00 96.25 74 TYR A O 1
ATOM 559 N N . GLU A 1 75 ? 6.188 -10.144 6.171 1.00 95.31 75 GLU A N 1
ATOM 560 C CA . GLU A 1 75 ? 7.336 -10.940 6.590 1.00 95.31 75 GLU A CA 1
ATOM 561 C C . GLU A 1 75 ? 8.647 -10.149 6.472 1.00 95.31 75 GLU A C 1
ATOM 563 O O . GLU A 1 75 ? 9.563 -10.356 7.263 1.00 95.31 75 GLU A O 1
ATOM 568 N N . ASP A 1 76 ? 8.714 -9.213 5.521 1.00 93.94 76 ASP A N 1
ATOM 569 C CA . ASP A 1 76 ? 9.859 -8.337 5.298 1.00 93.94 76 ASP A CA 1
ATOM 570 C C . ASP A 1 76 ? 9.521 -6.887 5.678 1.00 93.94 76 ASP A C 1
ATOM 572 O O . ASP A 1 76 ? 8.636 -6.246 5.106 1.00 93.94 76 ASP A O 1
ATOM 576 N N . ALA A 1 77 ? 10.272 -6.341 6.636 1.00 94.25 77 ALA A N 1
ATOM 577 C CA . ALA A 1 77 ? 10.111 -4.974 7.120 1.00 94.25 77 ALA A CA 1
ATOM 578 C C . ALA A 1 77 ? 10.442 -3.890 6.075 1.00 94.25 77 ALA A C 1
ATOM 580 O O . ALA A 1 77 ? 10.097 -2.724 6.301 1.00 94.25 77 ALA A O 1
ATOM 581 N N . SER A 1 78 ? 11.119 -4.259 4.983 1.00 94.44 78 SER A N 1
ATOM 582 C CA . SER A 1 78 ? 11.475 -3.404 3.847 1.00 94.44 78 SER A CA 1
ATOM 583 C C . SER A 1 78 ? 10.460 -3.460 2.694 1.00 94.44 78 SER A C 1
ATOM 585 O O . SER A 1 78 ? 10.544 -2.657 1.762 1.00 94.44 78 SER A O 1
ATOM 587 N N . HIS A 1 79 ? 9.470 -4.354 2.770 1.00 95.75 79 HIS A N 1
ATOM 588 C CA . HIS A 1 79 ? 8.404 -4.472 1.782 1.00 95.75 79 HIS A CA 1
ATOM 589 C C . HIS A 1 79 ? 7.361 -3.352 1.939 1.00 95.75 79 HIS A C 1
ATOM 591 O O . HIS A 1 79 ? 7.074 -2.880 3.046 1.00 95.75 79 HIS A O 1
ATOM 597 N N . TRP A 1 80 ? 6.741 -2.930 0.832 1.00 95.69 80 TRP A N 1
ATOM 598 C CA . TRP A 1 80 ? 5.780 -1.820 0.823 1.00 95.69 80 TRP A CA 1
ATOM 599 C C . TRP A 1 80 ? 4.569 -2.055 1.739 1.00 95.69 80 TRP A C 1
ATOM 601 O O . TRP A 1 80 ? 4.056 -1.095 2.311 1.00 95.69 80 TRP A O 1
ATOM 611 N N . CYS A 1 81 ? 4.144 -3.305 1.955 1.00 96.44 81 CYS A N 1
ATOM 612 C CA . CYS A 1 81 ? 3.087 -3.629 2.919 1.00 96.44 81 CYS A CA 1
ATOM 613 C C . CYS A 1 81 ? 3.485 -3.229 4.349 1.00 96.44 81 CYS A C 1
ATOM 615 O O . CYS A 1 81 ? 2.730 -2.533 5.035 1.00 96.44 81 CYS A O 1
ATOM 617 N N . ALA A 1 82 ? 4.681 -3.622 4.801 1.00 95.38 82 ALA A N 1
ATOM 618 C CA . ALA A 1 82 ? 5.186 -3.273 6.126 1.00 95.38 82 ALA A CA 1
ATOM 619 C C . ALA A 1 82 ? 5.407 -1.759 6.270 1.00 95.38 82 ALA A C 1
ATOM 621 O O . ALA A 1 82 ? 5.024 -1.169 7.284 1.00 95.38 82 ALA A O 1
ATOM 622 N N . THR A 1 83 ? 5.951 -1.111 5.239 1.00 94.56 83 THR A N 1
ATOM 623 C CA . THR A 1 83 ? 6.118 0.349 5.201 1.00 94.56 83 THR A CA 1
ATOM 624 C C . THR A 1 83 ? 4.774 1.069 5.259 1.00 94.56 83 THR A C 1
ATOM 626 O O . THR A 1 83 ? 4.572 1.936 6.109 1.00 94.56 83 THR A O 1
ATOM 629 N N . GLY A 1 84 ? 3.803 0.660 4.443 1.00 94.62 84 GLY A N 1
ATOM 630 C CA . GLY A 1 84 ? 2.447 1.200 4.470 1.00 94.62 84 GLY A CA 1
ATOM 631 C C . GLY A 1 84 ? 1.804 1.056 5.847 1.00 94.62 84 GLY A C 1
ATOM 632 O O . GLY A 1 84 ? 1.220 2.013 6.351 1.00 94.62 84 GLY A O 1
ATOM 633 N N . ARG A 1 85 ? 1.987 -0.088 6.522 1.00 92.88 85 ARG A N 1
ATOM 634 C CA . ARG A 1 85 ? 1.463 -0.304 7.880 1.00 92.88 85 ARG A CA 1
ATOM 635 C C . ARG A 1 85 ? 2.103 0.638 8.897 1.00 92.88 85 ARG A C 1
ATOM 637 O O . ARG A 1 85 ? 1.393 1.147 9.757 1.00 92.88 85 ARG A O 1
ATOM 644 N N . LYS A 1 86 ? 3.397 0.944 8.777 1.00 90.56 86 LYS A N 1
ATOM 645 C CA . LYS A 1 86 ? 4.055 1.957 9.623 1.00 90.56 86 LYS A CA 1
ATOM 646 C C . LYS A 1 86 ? 3.485 3.361 9.384 1.00 90.56 86 LYS A C 1
ATOM 648 O O . LYS A 1 86 ? 3.269 4.096 10.342 1.00 90.56 86 LYS A O 1
ATOM 653 N N . HIS A 1 87 ? 3.195 3.720 8.132 1.00 87.69 87 HIS A N 1
ATOM 654 C CA . HIS A 1 87 ? 2.679 5.050 7.782 1.00 87.69 87 HIS A CA 1
ATOM 655 C C . HIS A 1 87 ? 1.172 5.235 8.014 1.00 87.69 87 HIS A C 1
ATOM 657 O O . HIS A 1 87 ? 0.721 6.366 8.217 1.00 87.69 87 HIS A O 1
ATOM 663 N N . LEU A 1 88 ? 0.385 4.157 7.961 1.00 88.12 88 LEU A N 1
ATOM 664 C CA . LEU A 1 88 ? -1.080 4.214 7.990 1.00 88.12 88 LEU A CA 1
ATOM 665 C C . LEU A 1 88 ? -1.714 3.463 9.164 1.00 88.12 88 LEU A C 1
ATOM 667 O O . LEU A 1 88 ? -2.753 3.890 9.656 1.00 88.12 88 LEU A O 1
ATOM 671 N N . GLY A 1 89 ? -1.106 2.380 9.650 1.00 68.50 89 GLY A N 1
ATOM 672 C CA . GLY A 1 89 ? -1.705 1.496 10.660 1.00 68.50 89 GLY A CA 1
ATOM 673 C C . GLY A 1 89 ? -1.984 2.178 12.002 1.00 68.50 89 GLY A C 1
ATOM 674 O O . GLY A 1 89 ? -2.924 1.807 12.699 1.00 68.50 89 GLY A O 1
ATOM 675 N N . ASN A 1 90 ? -1.243 3.239 12.336 1.00 63.47 90 ASN A N 1
ATOM 676 C CA . ASN A 1 90 ? -1.480 4.006 13.562 1.00 63.47 90 ASN A CA 1
ATOM 677 C C . ASN A 1 90 ? -2.784 4.832 13.506 1.00 63.47 90 ASN A C 1
ATOM 679 O O . ASN A 1 90 ? -3.347 5.183 14.539 1.00 63.47 90 ASN A O 1
ATOM 683 N N . LEU A 1 91 ? -3.298 5.120 12.305 1.00 62.56 91 LEU A N 1
ATOM 684 C CA . LEU A 1 91 ? -4.521 5.906 12.118 1.00 62.56 91 LEU A CA 1
ATOM 685 C C . LEU A 1 91 ? -5.782 5.087 12.420 1.00 62.56 91 LEU A C 1
ATOM 687 O O . LEU A 1 91 ? -6.725 5.625 12.996 1.00 62.56 91 LEU A O 1
ATOM 691 N N . SER A 1 92 ? -5.783 3.788 12.105 1.00 62.06 92 SER A N 1
ATOM 692 C CA . SER A 1 92 ? -6.924 2.906 12.385 1.00 62.06 92 SER A CA 1
ATOM 693 C C . SER A 1 92 ? -7.127 2.678 13.885 1.00 62.06 92 SER A C 1
ATOM 695 O O . SER A 1 92 ? -8.241 2.813 14.397 1.00 62.06 92 SER A O 1
ATOM 697 N N . PHE A 1 93 ? -6.046 2.413 14.627 1.00 63.16 93 PHE A N 1
ATOM 698 C CA . PHE A 1 93 ? -6.132 2.223 16.076 1.00 63.16 93 PHE A CA 1
ATOM 699 C C . PHE A 1 93 ? -6.672 3.476 16.776 1.00 63.16 93 PHE A C 1
ATOM 701 O O . PHE A 1 93 ? -7.599 3.383 17.580 1.00 63.16 93 PHE A O 1
ATOM 708 N N . VAL A 1 94 ? -6.153 4.658 16.425 1.00 63.62 94 VAL A N 1
ATOM 709 C CA . VAL A 1 94 ? -6.617 5.928 17.001 1.00 63.62 94 VAL A CA 1
ATOM 710 C C . VAL A 1 94 ? -8.085 6.190 16.654 1.00 63.62 94 VAL A C 1
ATOM 712 O O . VAL A 1 94 ? -8.855 6.535 17.549 1.00 63.62 94 VAL A O 1
ATOM 715 N N . ALA A 1 95 ? -8.510 5.954 15.408 1.00 62.72 95 ALA A N 1
ATOM 716 C CA . ALA A 1 95 ? -9.906 6.121 14.999 1.00 62.72 95 ALA A CA 1
ATOM 717 C C . ALA A 1 95 ? -10.860 5.184 15.765 1.00 62.72 95 ALA A C 1
ATOM 719 O O . ALA A 1 95 ? -11.885 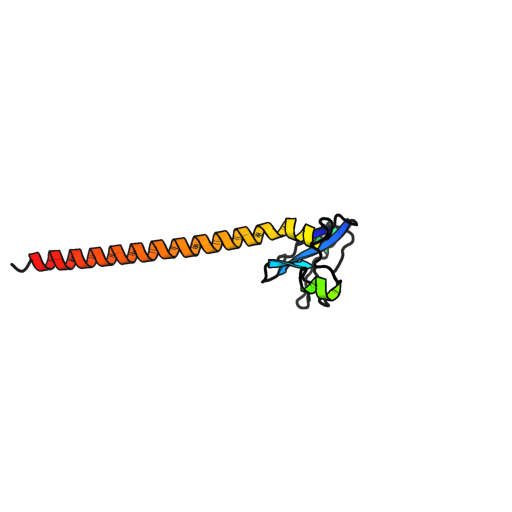5.634 16.281 1.00 62.72 95 ALA A O 1
ATOM 720 N N . LYS A 1 96 ? -10.498 3.903 15.923 1.00 64.00 96 LYS A N 1
ATOM 721 C CA . LYS A 1 96 ? -11.285 2.932 16.703 1.00 64.00 96 LYS A CA 1
ATOM 722 C C . LYS A 1 96 ? -11.346 3.293 18.186 1.00 64.00 96 LYS A C 1
ATOM 724 O O . LYS A 1 96 ? -12.407 3.188 18.802 1.00 64.00 96 LYS A O 1
ATOM 729 N N . VAL A 1 97 ? -10.237 3.757 18.765 1.00 67.44 97 VAL A N 1
ATOM 730 C CA . VAL A 1 97 ? -10.194 4.223 20.161 1.00 67.44 97 VAL A CA 1
ATOM 731 C C . VAL A 1 97 ? -11.064 5.470 20.353 1.00 67.44 97 VAL A C 1
ATOM 733 O O . VAL A 1 97 ? -11.778 5.567 21.353 1.00 67.44 97 VAL A O 1
ATOM 736 N N . GLN A 1 98 ? -11.053 6.405 19.400 1.00 65.62 98 GLN A N 1
ATOM 737 C CA . GLN A 1 98 ? -11.872 7.618 19.440 1.00 65.62 98 GLN A CA 1
ATOM 738 C C . GLN A 1 98 ? -13.370 7.289 19.342 1.00 65.62 98 GLN A C 1
ATOM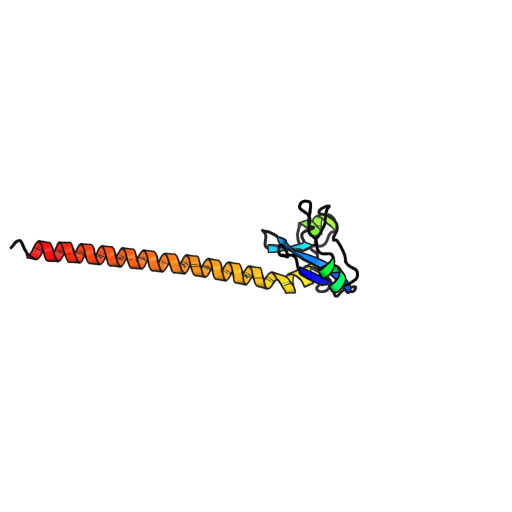 740 O O . GLN A 1 98 ? -14.152 7.771 20.163 1.00 65.62 98 GLN A O 1
ATOM 745 N N . ALA A 1 99 ? -13.759 6.425 18.398 1.00 63.59 99 ALA A N 1
ATOM 746 C CA . ALA A 1 99 ? -15.141 5.979 18.230 1.00 63.59 99 ALA A CA 1
ATOM 747 C C . ALA A 1 99 ? -15.662 5.270 19.491 1.00 63.59 99 ALA A C 1
ATOM 749 O O . ALA A 1 99 ? -16.726 5.611 20.006 1.00 63.59 99 ALA A O 1
ATOM 750 N N . LYS A 1 100 ? -14.860 4.368 20.074 1.00 70.62 100 LYS A N 1
ATOM 751 C CA . LYS A 1 100 ? -15.241 3.641 21.292 1.00 70.62 100 LYS A CA 1
ATOM 752 C C . LYS A 1 100 ? -15.373 4.545 22.523 1.00 70.62 100 LYS A C 1
ATOM 754 O O . LYS A 1 100 ? -16.239 4.315 23.364 1.00 70.62 100 LYS A O 1
ATOM 759 N N . LYS A 1 101 ? -14.550 5.596 22.637 1.00 67.88 101 LYS A N 1
ATOM 760 C CA . LYS A 1 101 ? -14.700 6.607 23.701 1.00 67.88 101 LYS A CA 1
ATOM 761 C C . LYS A 1 101 ? -16.008 7.392 23.577 1.00 67.88 101 LYS A C 1
ATOM 763 O O . LYS A 1 101 ? -16.613 7.705 24.600 1.00 67.88 101 LYS A O 1
ATOM 768 N N . TYR A 1 102 ? -16.442 7.703 22.357 1.00 66.12 102 TYR A N 1
ATOM 769 C CA . TYR A 1 102 ? -17.667 8.467 22.114 1.00 66.12 102 TYR A CA 1
ATOM 770 C C . TYR A 1 102 ? -18.933 7.677 22.481 1.00 66.12 102 TYR A C 1
ATOM 772 O O . TYR A 1 102 ? -19.798 8.206 23.179 1.00 66.12 102 TYR A O 1
ATOM 780 N N . GLU A 1 103 ? -19.006 6.394 22.112 1.00 65.88 103 GLU A N 1
ATOM 781 C CA . GLU A 1 103 ? -20.139 5.526 22.473 1.00 65.88 103 GLU A CA 1
ATOM 782 C C . GLU A 1 103 ? -20.300 5.374 23.993 1.00 65.88 103 GLU A C 1
ATOM 784 O O . GLU A 1 103 ? -21.403 5.506 24.529 1.00 65.88 103 GLU A O 1
ATOM 789 N N . LEU A 1 104 ? -19.189 5.166 24.708 1.00 64.06 104 LEU A N 1
ATOM 790 C CA . LEU A 1 104 ? -19.193 5.072 26.171 1.00 64.06 104 LEU A CA 1
ATOM 791 C C . LEU A 1 104 ? -19.584 6.401 26.837 1.00 64.06 104 LEU A C 1
ATOM 793 O O . LEU A 1 104 ? -20.299 6.403 27.840 1.00 64.06 104 LEU A O 1
ATOM 797 N N . GLY A 1 105 ? -19.155 7.532 26.269 1.00 68.44 105 GLY A N 1
ATOM 798 C CA . GLY A 1 105 ? -19.505 8.864 26.761 1.00 68.44 105 GLY A CA 1
ATOM 799 C C . GLY A 1 105 ? -21.001 9.169 26.650 1.00 68.44 105 GLY A C 1
ATOM 800 O O . GLY A 1 105 ? -21.606 9.624 27.620 1.00 68.44 105 GLY A O 1
ATOM 801 N N . ILE A 1 106 ? -21.621 8.870 25.503 1.00 71.19 106 ILE A N 1
ATOM 802 C CA . ILE A 1 106 ? -23.064 9.087 25.309 1.00 71.19 106 ILE A CA 1
ATOM 803 C C . ILE A 1 106 ? -23.882 8.212 26.259 1.00 71.19 106 ILE A C 1
ATOM 805 O O . ILE A 1 106 ? -24.810 8.713 26.896 1.00 71.19 106 ILE A O 1
ATOM 809 N N . GLY A 1 107 ? -23.530 6.929 26.392 1.00 71.31 107 GLY A N 1
ATOM 810 C CA . GLY A 1 107 ? -24.256 6.007 27.268 1.00 71.31 107 GLY A CA 1
ATOM 811 C C . GLY A 1 107 ? -24.335 6.512 28.713 1.00 71.31 107 GLY A C 1
ATOM 812 O O . GLY A 1 107 ? -25.414 6.538 29.305 1.00 71.31 107 GLY A O 1
ATOM 813 N N . ALA A 1 108 ? -23.220 7.006 29.260 1.00 74.31 108 ALA A N 1
ATOM 814 C CA . ALA A 1 108 ? -23.173 7.551 30.618 1.00 74.31 108 ALA A CA 1
ATOM 815 C C . ALA A 1 108 ? -24.022 8.826 30.793 1.00 74.31 108 ALA A C 1
ATOM 817 O O . ALA A 1 108 ? -24.699 8.990 31.813 1.00 74.31 108 ALA A O 1
ATOM 818 N N . VAL A 1 109 ? -24.022 9.722 29.800 1.00 81.25 109 VAL A N 1
ATOM 819 C CA . VAL A 1 109 ? -24.812 10.965 29.830 1.00 81.25 109 VAL A CA 1
ATOM 820 C C . VAL A 1 109 ? -26.312 10.673 29.769 1.00 81.25 109 VAL A C 1
ATOM 822 O O . VAL A 1 109 ? -27.073 11.233 30.560 1.00 81.25 109 VAL A O 1
ATOM 825 N N . VAL A 1 110 ? -26.745 9.771 28.883 1.00 84.12 110 VAL A N 1
ATOM 826 C CA . VAL A 1 110 ? -28.165 9.411 28.727 1.00 84.12 110 VAL A CA 1
ATOM 827 C C . VAL A 1 110 ? -28.707 8.750 29.994 1.00 84.12 110 VAL A C 1
ATOM 829 O O . VAL A 1 110 ? -29.767 9.141 30.483 1.00 84.12 110 VAL A O 1
ATOM 832 N N . VAL A 1 111 ? -27.964 7.806 30.582 1.00 85.25 111 VAL A N 1
ATOM 833 C CA . VAL A 1 111 ? -28.359 7.152 31.842 1.00 85.25 111 VAL A CA 1
ATOM 834 C C . VAL A 1 111 ? -28.465 8.169 32.981 1.00 85.25 111 VAL A C 1
ATOM 836 O O . VAL A 1 111 ? -29.439 8.152 33.736 1.00 85.25 111 VAL A O 1
ATOM 839 N N . SER A 1 112 ? -27.510 9.097 33.076 1.00 82.31 112 SER A N 1
ATOM 840 C CA . SER A 1 112 ? -27.521 10.140 34.108 1.00 82.31 112 SER A CA 1
ATOM 841 C C . SER A 1 112 ? -28.728 11.072 33.958 1.00 82.31 112 SER A C 1
ATOM 843 O O . SER A 1 112 ? -29.434 11.328 34.932 1.00 82.31 112 SER A O 1
ATOM 845 N N . MET A 1 113 ? -29.017 11.532 32.735 1.00 86.94 113 MET A N 1
ATOM 846 C CA . MET A 1 113 ? -30.183 12.372 32.428 1.00 86.94 113 MET A CA 1
ATOM 847 C C . MET A 1 113 ? -31.500 11.685 32.811 1.00 86.94 113 MET A C 1
ATOM 849 O O . MET A 1 113 ? -32.335 12.289 33.483 1.00 86.94 113 MET A O 1
ATOM 853 N N . LEU A 1 114 ? -31.676 10.413 32.442 1.00 89.38 114 LEU A N 1
ATOM 854 C CA . LEU A 1 114 ? -32.880 9.647 32.778 1.00 89.38 114 LEU A CA 1
ATOM 855 C C . LEU A 1 114 ? -33.054 9.480 34.294 1.00 89.38 114 LEU A C 1
ATOM 857 O O . LEU A 1 114 ? -34.161 9.655 34.806 1.00 89.38 114 LEU A O 1
ATOM 861 N N . ALA A 1 115 ? -31.969 9.214 35.028 1.00 89.50 115 ALA A N 1
ATOM 862 C CA . ALA A 1 115 ? -32.003 9.121 36.486 1.00 89.50 115 ALA A CA 1
ATOM 863 C C . ALA A 1 115 ? -32.391 10.458 37.146 1.00 89.50 115 ALA A C 1
ATOM 865 O O . ALA A 1 115 ? -33.215 10.481 38.063 1.00 89.50 115 ALA A O 1
ATOM 866 N N . PHE A 1 116 ? -31.857 11.582 36.654 1.00 89.62 116 PHE A N 1
ATOM 867 C CA . PHE A 1 116 ? -32.241 12.916 37.124 1.00 89.62 116 PHE A CA 1
ATOM 868 C C . PHE A 1 116 ? -33.721 13.212 36.868 1.00 89.62 116 PHE A C 1
ATOM 870 O O . PHE A 1 116 ? -34.413 13.675 37.774 1.00 89.62 116 PHE A O 1
ATOM 877 N N . VAL A 1 117 ? -34.234 12.904 35.673 1.00 91.12 117 VAL A N 1
ATOM 878 C CA . VAL A 1 117 ? -35.659 13.079 35.352 1.00 91.12 117 VAL A CA 1
ATOM 879 C C . VAL A 1 117 ? -36.533 12.227 36.275 1.00 91.12 117 VAL A C 1
ATOM 881 O O . VAL A 1 117 ? -37.492 12.744 36.847 1.00 91.12 117 VAL A O 1
ATOM 884 N N . ALA A 1 118 ? -36.178 10.959 36.502 1.00 89.81 118 ALA A N 1
ATOM 885 C CA . ALA A 1 118 ? -36.904 10.087 37.425 1.00 89.81 118 ALA A CA 1
ATOM 886 C C . ALA A 1 118 ? -36.922 10.648 38.861 1.00 89.81 118 ALA A C 1
ATOM 888 O O . ALA A 1 118 ? -37.978 10.698 39.495 1.00 89.81 118 ALA A O 1
ATOM 889 N N . LEU A 1 119 ? -35.785 11.151 39.356 1.00 89.12 119 LEU A N 1
ATOM 890 C CA . LEU A 1 119 ? -35.691 11.805 40.668 1.00 89.12 119 LEU A CA 1
ATOM 891 C C . LEU A 1 119 ? -36.565 13.062 40.763 1.00 89.12 119 LEU A C 1
ATOM 893 O O . LEU A 1 119 ? -37.203 13.289 41.795 1.00 89.12 119 LEU A O 1
ATOM 897 N N . LEU A 1 120 ? -36.622 13.874 39.704 1.00 90.69 120 LEU A N 1
ATOM 898 C CA . LEU A 1 120 ? -37.487 15.054 39.649 1.00 90.69 120 LEU A CA 1
ATOM 899 C C . LEU A 1 120 ? -38.972 14.669 3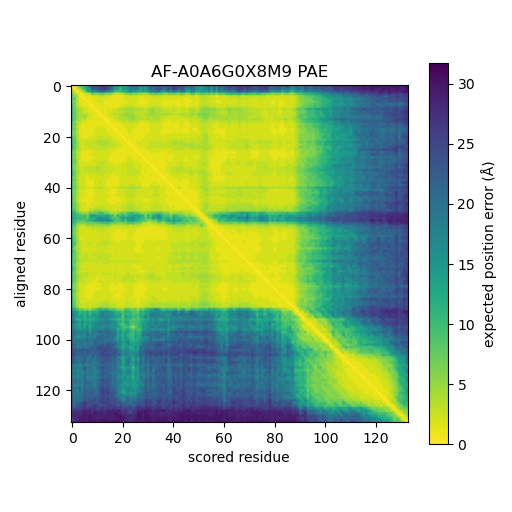9.664 1.00 90.69 120 LEU A C 1
ATOM 901 O O . LEU A 1 120 ? -39.751 15.302 40.380 1.00 90.69 120 LEU A O 1
ATOM 905 N N . VAL A 1 121 ? -39.363 13.610 38.948 1.00 87.06 121 VAL A N 1
ATOM 906 C CA . VAL A 1 121 ? -40.739 13.087 38.955 1.00 87.06 121 VAL A CA 1
ATOM 907 C C . VAL A 1 121 ? -41.126 12.588 40.350 1.00 87.06 121 VAL A C 1
ATOM 909 O O . VAL A 1 121 ? -42.161 13.004 40.868 1.00 87.06 121 VAL A O 1
ATOM 912 N N . VAL A 1 122 ? -40.278 11.786 41.005 1.00 86.19 122 VAL A N 1
ATOM 913 C CA . VAL A 1 122 ? -40.523 11.283 42.373 1.00 86.19 122 VAL A CA 1
ATOM 914 C C . VAL A 1 122 ? -40.595 12.424 43.394 1.00 86.19 122 VAL A C 1
ATOM 916 O O . VAL A 1 122 ? -41.464 12.433 44.266 1.00 86.19 122 VAL A O 1
ATOM 919 N N . ARG A 1 123 ? -39.714 13.429 43.294 1.00 85.50 123 ARG A N 1
ATOM 920 C CA . ARG A 1 123 ? -39.784 14.620 44.158 1.00 85.50 123 ARG A CA 1
ATOM 921 C C . ARG A 1 123 ? -41.090 15.382 43.957 1.00 85.50 123 ARG A C 1
ATOM 923 O O . ARG A 1 123 ? -41.702 15.784 44.945 1.00 85.50 123 ARG A O 1
ATOM 930 N N . LYS A 1 124 ? -41.530 15.559 42.707 1.00 83.81 124 LYS A N 1
ATOM 931 C CA . LYS A 1 124 ? -42.779 16.260 42.388 1.00 83.81 124 LYS A CA 1
ATOM 932 C C . LYS A 1 124 ? -44.003 15.516 42.928 1.00 83.81 124 LYS A C 1
ATOM 934 O O . LYS A 1 124 ? -44.859 16.154 43.534 1.00 83.81 124 LYS A O 1
ATOM 939 N N . THR A 1 125 ? -44.077 14.191 42.780 1.00 78.62 125 THR A N 1
ATOM 940 C CA . THR A 1 125 ? -45.197 13.398 43.320 1.00 78.62 125 THR A CA 1
ATOM 941 C C . THR A 1 125 ? -45.216 13.399 44.848 1.00 78.62 125 THR A C 1
ATOM 943 O O . THR A 1 125 ? -46.280 13.593 45.434 1.00 78.62 125 THR A O 1
ATOM 946 N N . ARG A 1 126 ? -44.052 13.296 45.508 1.00 76.12 126 ARG A N 1
ATOM 947 C CA . ARG A 1 126 ? -43.953 13.382 46.975 1.00 76.12 126 ARG A CA 1
ATOM 948 C C . ARG A 1 126 ? -44.406 14.741 47.508 1.00 76.12 126 ARG A C 1
ATOM 950 O O . ARG A 1 126 ? -45.155 14.797 48.477 1.00 76.12 126 ARG A O 1
ATOM 957 N N . ASN A 1 127 ? -43.982 15.832 46.868 1.00 69.62 127 ASN A N 1
ATOM 958 C CA . ASN A 1 127 ? -44.357 17.181 47.296 1.00 69.62 127 ASN A CA 1
ATOM 959 C C . ASN A 1 127 ? -45.841 17.486 47.018 1.00 69.62 127 ASN A C 1
ATOM 961 O O . ASN A 1 127 ? -46.487 18.170 47.803 1.00 69.62 127 ASN A O 1
ATOM 965 N N . SER A 1 128 ? -46.407 16.932 45.939 1.00 65.06 128 SER A N 1
ATOM 966 C CA . SER A 1 128 ? -47.833 17.080 45.622 1.00 65.06 128 SER A CA 1
ATOM 967 C C . SER A 1 128 ? -48.745 16.256 46.542 1.00 65.06 128 SER A C 1
ATOM 969 O O . SER A 1 128 ? -49.893 16.641 46.741 1.00 65.06 128 SER A O 1
ATOM 971 N N . GLY A 1 129 ? -48.251 15.151 47.114 1.00 56.00 129 GLY A N 1
ATOM 972 C CA . GLY A 1 129 ? -48.962 14.384 48.144 1.00 56.00 129 GLY A CA 1
ATOM 973 C C . GLY A 1 129 ? -49.000 15.083 49.507 1.00 56.00 129 GLY A C 1
ATOM 974 O O . GLY A 1 129 ? -49.959 14.906 50.249 1.00 56.00 129 GLY A O 1
ATOM 975 N N . TYR A 1 130 ? -48.011 15.934 49.808 1.00 50.12 130 TYR A N 1
ATOM 976 C CA . TYR A 1 130 ? -47.966 16.718 51.051 1.00 50.12 130 TYR A CA 1
ATOM 977 C C . TYR A 1 130 ? -48.960 17.896 51.071 1.00 50.12 130 TYR A C 1
ATOM 979 O O . TYR A 1 130 ? -49.267 18.417 52.132 1.00 50.12 130 TYR A O 1
ATOM 987 N N . GLN A 1 131 ? -49.506 18.309 49.920 1.00 46.94 131 GLN A N 1
ATOM 988 C CA . GLN A 1 131 ? -50.533 19.364 49.838 1.00 46.94 131 GLN A CA 1
ATOM 989 C C . GLN A 1 131 ? -51.984 18.834 49.881 1.00 46.94 131 GLN A C 1
ATOM 991 O O . GLN A 1 131 ? -52.913 19.582 49.587 1.00 46.94 131 GLN A O 1
ATOM 996 N N . ARG A 1 132 ? -52.201 17.551 50.218 1.00 49.25 132 ARG A N 1
ATOM 997 C CA . ARG A 1 132 ? -53.539 16.943 50.403 1.00 49.25 132 ARG A CA 1
ATOM 998 C C . ARG A 1 132 ? -53.761 16.365 51.813 1.00 49.25 132 ARG A C 1
ATOM 1000 O O . ARG A 1 132 ? -54.435 15.344 51.948 1.00 49.25 132 ARG A O 1
ATOM 1007 N N . LEU A 1 133 ? -53.204 16.998 52.842 1.00 42.91 133 LEU A N 1
ATOM 1008 C CA . LEU A 1 133 ? -53.556 16.763 54.246 1.00 42.91 133 LEU A CA 1
ATOM 1009 C C . LEU A 1 133 ? -53.782 18.103 54.941 1.00 42.91 133 LEU A C 1
ATOM 1011 O O . LEU A 1 133 ? -52.948 19.008 54.715 1.00 42.91 133 LEU A O 1
#

Secondary structure (DSSP, 8-state):
---S-EEEE-TTT--EEEEEE-TTS-EEE--SSSS---EESSHHHHHHH----TT---EETTHHHHHHHSS-S-SSTTSHHHHHHHHHHHHHHHHHHHHHHHHHHHHHHHHHHHHHHHHHHHHHHHHHHTT--

Foldseek 3Di:
DDPQWDWDAQQPPRWIWTWGADPVRFIWTWAQPLQDHDTAPHNVRCVVVVDRDPRTNIHTAAPSNCVRPVHSQCVDCRGPRNVRCVVHVVVVVVVVVVVVVVVVVVVVVVVVVVVVVVVVVVVVVVVVVVVPD

Organism: NCBI:txid100861